Protein AF-A0A942DHM5-F1 (afdb_monomer)

Solvent-accessible surface area (backbone atoms only — not comparable to full-atom values): 4794 Å² total; per-residue (Å²): 136,87,87,77,81,83,82,76,81,62,73,78,67,66,60,69,74,75,51,46,56,69,70,58,40,49,51,52,52,49,53,52,51,51,65,62,56,71,43,61,68,60,49,51,51,52,52,50,53,54,46,62,72,59,57,81,41,64,70,60,47,52,51,51,50,51,53,50,51,60,57,57,59,69,69,73,120

Sequence (77 aa):
MANKASKSSGKRGERGFAAMDPAQQKSIASKGGQAVSQNREHMSLIGKKGGEAVSQNREHMSAIGRKGGEAGGKTSR

Structure (mmCIF, N/CA/C/O backbone):
data_AF-A0A942DHM5-F1
#
_entry.id   AF-A0A942DHM5-F1
#
loop_
_atom_site.group_PDB
_atom_site.id
_atom_site.type_symbol
_atom_site.label_atom_id
_atom_site.label_alt_id
_atom_site.label_comp_id
_atom_site.label_asym_id
_atom_site.label_entity_id
_atom_site.label_seq_id
_atom_site.pdbx_PDB_ins_code
_atom_site.Cartn_x
_atom_site.Cartn_y
_atom_site.Cartn_z
_atom_site.occupancy
_atom_site.B_iso_or_equiv
_atom_site.auth_seq_id
_atom_site.auth_comp_id
_atom_site.auth_asym_id
_atom_site.auth_atom_id
_atom_site.pdbx_PDB_model_num
ATOM 1 N N . MET A 1 1 ? -9.792 -36.851 -42.144 1.00 42.19 1 MET A N 1
ATOM 2 C CA . MET A 1 1 ? -8.531 -36.197 -41.726 1.00 42.19 1 MET A CA 1
ATOM 3 C C . MET A 1 1 ? -8.758 -35.544 -40.370 1.00 42.19 1 MET A C 1
ATOM 5 O O . MET A 1 1 ? -9.561 -34.627 -40.278 1.00 42.19 1 MET A O 1
ATOM 9 N N . ALA A 1 2 ? -8.146 -36.080 -39.313 1.00 49.03 2 ALA A N 1
ATOM 10 C CA . ALA A 1 2 ? -8.269 -35.562 -37.952 1.00 49.03 2 ALA A CA 1
ATOM 11 C C . ALA A 1 2 ? -7.356 -34.339 -37.777 1.00 49.03 2 ALA A C 1
ATOM 13 O O . ALA A 1 2 ? -6.148 -34.459 -37.979 1.00 49.03 2 ALA A O 1
ATOM 14 N N . ASN A 1 3 ? -7.907 -33.181 -37.401 1.00 50.75 3 ASN A N 1
ATOM 15 C CA . ASN A 1 3 ? -7.085 -32.031 -37.032 1.00 50.75 3 ASN A CA 1
ATOM 16 C C . ASN A 1 3 ? -6.768 -32.099 -35.533 1.00 50.75 3 ASN A C 1
ATOM 18 O O . ASN A 1 3 ? -7.639 -31.969 -34.671 1.00 50.75 3 ASN A O 1
ATOM 22 N N . LYS A 1 4 ? -5.504 -32.406 -35.257 1.00 52.69 4 LYS A N 1
ATOM 23 C CA . LYS A 1 4 ? -4.923 -32.646 -33.944 1.00 52.69 4 LYS A CA 1
ATOM 24 C C . LYS A 1 4 ? -4.533 -31.300 -33.327 1.00 52.69 4 LYS A C 1
ATOM 26 O O . LYS A 1 4 ? -3.747 -30.565 -33.903 1.00 52.69 4 LYS A O 1
ATOM 31 N N . ALA A 1 5 ? -5.076 -31.039 -32.141 1.00 53.06 5 ALA A N 1
ATOM 32 C CA . ALA A 1 5 ? -4.509 -30.247 -31.050 1.00 53.06 5 ALA A CA 1
ATOM 33 C C . ALA A 1 5 ? -3.606 -29.041 -31.397 1.00 53.06 5 ALA A C 1
ATOM 35 O O . ALA A 1 5 ? -2.413 -29.181 -31.641 1.00 53.06 5 ALA A O 1
ATOM 36 N N . SER A 1 6 ? -4.135 -27.844 -31.149 1.00 50.16 6 SER A N 1
ATOM 37 C CA . SER A 1 6 ? -3.344 -26.714 -30.659 1.00 50.16 6 SER A CA 1
ATOM 38 C C . SER A 1 6 ? -3.932 -26.274 -29.318 1.00 50.16 6 SER A C 1
ATOM 40 O O . SER A 1 6 ? -4.743 -25.355 -29.226 1.00 50.16 6 SER A O 1
ATOM 42 N N . LYS A 1 7 ? -3.568 -26.988 -28.243 1.00 55.19 7 LYS A N 1
ATOM 43 C CA . LYS A 1 7 ? -3.625 -26.407 -26.898 1.00 55.19 7 LYS A CA 1
ATOM 44 C C . LYS A 1 7 ? -2.499 -25.376 -26.839 1.00 55.19 7 LYS A C 1
ATOM 46 O O . LYS A 1 7 ? -1.385 -25.714 -26.449 1.00 55.19 7 LYS A O 1
ATOM 51 N N . SER A 1 8 ? -2.772 -24.128 -27.216 1.00 48.41 8 SER A N 1
ATOM 52 C CA . SER A 1 8 ? -1.898 -23.024 -26.827 1.00 48.41 8 SER A CA 1
ATOM 53 C C . SER A 1 8 ? -2.137 -22.735 -25.343 1.00 48.41 8 SER A C 1
ATOM 55 O O . SER A 1 8 ? -2.848 -21.823 -24.932 1.00 48.41 8 SER A O 1
ATOM 57 N N . SER A 1 9 ? -1.509 -23.540 -24.488 1.00 55.84 9 SER A N 1
ATOM 58 C CA . SER A 1 9 ? -1.235 -23.174 -23.098 1.00 55.84 9 SER A CA 1
ATOM 59 C C . SER A 1 9 ? -0.172 -22.071 -23.065 1.00 55.84 9 SER A C 1
ATOM 61 O O . SER A 1 9 ? 0.885 -22.214 -22.452 1.00 55.84 9 SER A O 1
ATOM 63 N N . GLY A 1 10 ? -0.422 -20.972 -23.777 1.00 52.00 10 GLY A N 1
ATOM 64 C CA . GLY A 1 10 ? 0.365 -19.766 -23.658 1.00 52.00 10 GLY A CA 1
ATOM 65 C C . GLY A 1 10 ? 0.047 -19.181 -22.297 1.00 52.00 10 GLY A C 1
ATOM 66 O O . GLY A 1 10 ? -1.070 -18.708 -22.076 1.00 52.00 10 GLY A O 1
ATOM 67 N N . LYS A 1 11 ? 1.020 -19.214 -21.378 1.00 61.62 11 LYS A N 1
ATOM 68 C CA . LYS A 1 11 ? 1.090 -18.236 -20.289 1.00 61.62 11 LYS A CA 1
ATOM 69 C C . LYS A 1 11 ? 0.654 -16.909 -20.901 1.00 61.62 11 LYS A C 1
ATOM 71 O O . LYS A 1 11 ? 1.296 -16.458 -21.847 1.00 61.62 11 LYS A O 1
ATOM 76 N N . ARG A 1 12 ? -0.478 -16.346 -20.460 1.00 64.50 12 ARG A N 1
ATOM 77 C CA . ARG A 1 12 ? -0.849 -14.980 -20.844 1.00 64.50 12 ARG A CA 1
ATOM 78 C C . ARG A 1 12 ? 0.365 -14.152 -20.458 1.00 64.50 12 ARG A C 1
ATOM 80 O O . ARG A 1 12 ? 0.610 -14.024 -19.263 1.00 64.50 12 ARG A O 1
ATOM 87 N N . GLY A 1 13 ? 1.166 -13.754 -21.452 1.00 66.88 13 GLY A N 1
ATOM 88 C CA . GLY A 1 13 ? 2.422 -13.057 -21.217 1.00 66.88 13 GLY A CA 1
ATOM 89 C C . GLY A 1 13 ? 2.150 -11.932 -20.240 1.00 66.88 13 GLY A C 1
ATOM 90 O O . GLY A 1 13 ? 1.084 -11.309 -20.315 1.00 66.88 13 GLY A O 1
ATOM 91 N N . GLU A 1 14 ? 3.043 -11.752 -19.276 1.00 72.06 14 GLU A N 1
ATOM 92 C CA . GLU A 1 14 ? 2.964 -10.617 -18.371 1.00 72.06 14 GLU A CA 1
ATOM 93 C C . GLU A 1 14 ? 2.799 -9.374 -19.252 1.00 72.06 14 GLU A C 1
ATOM 95 O O . GLU A 1 14 ? 3.543 -9.160 -20.208 1.00 72.06 14 GLU A O 1
ATOM 100 N N . ARG A 1 15 ? 1.704 -8.643 -19.040 1.00 85.19 15 ARG A N 1
ATOM 101 C CA . ARG A 1 15 ? 1.322 -7.453 -19.809 1.00 85.19 15 ARG A CA 1
ATOM 102 C C . ARG A 1 15 ? 1.102 -6.307 -18.838 1.00 85.19 15 ARG A C 1
ATOM 104 O O . ARG A 1 15 ? 0.735 -6.521 -17.683 1.00 85.19 15 ARG A O 1
ATOM 111 N N . GLY A 1 16 ? 1.283 -5.084 -19.326 1.00 87.94 16 GLY A N 1
ATOM 112 C CA . GLY A 1 16 ? 1.133 -3.884 -18.508 1.00 87.94 16 GLY A CA 1
ATOM 113 C C . GLY A 1 1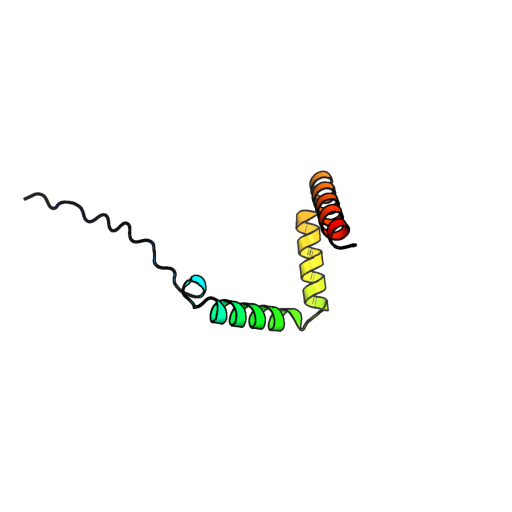6 ? 2.239 -3.778 -17.461 1.00 87.94 16 GLY A C 1
ATOM 114 O O . GLY A 1 16 ? 3.385 -4.120 -17.728 1.00 87.94 16 GLY A O 1
ATOM 115 N N . PHE A 1 17 ? 1.896 -3.313 -16.262 1.00 90.44 17 PHE A N 1
ATOM 116 C CA . PHE A 1 17 ? 2.859 -3.028 -15.196 1.00 90.44 17 PHE A CA 1
ATOM 117 C C . PHE A 1 17 ? 3.742 -4.224 -14.804 1.00 90.44 17 PHE A C 1
ATOM 119 O O . PHE A 1 17 ? 4.906 -4.042 -14.467 1.00 90.44 17 PHE A O 1
ATOM 126 N N . ALA A 1 18 ? 3.201 -5.443 -14.877 1.00 88.69 18 ALA A N 1
ATOM 127 C CA . ALA A 1 18 ? 3.933 -6.671 -14.563 1.00 88.69 18 ALA A CA 1
ATOM 128 C C . ALA A 1 18 ? 4.942 -7.080 -15.652 1.00 88.69 18 ALA A C 1
ATOM 130 O O . ALA A 1 18 ? 5.817 -7.889 -15.387 1.00 88.69 18 ALA A O 1
ATOM 131 N N . ALA A 1 19 ? 4.818 -6.536 -16.866 1.00 91.00 19 ALA A N 1
ATOM 132 C CA . ALA A 1 19 ? 5.719 -6.813 -17.988 1.00 91.00 19 ALA A CA 1
ATOM 133 C C . ALA A 1 19 ? 6.933 -5.877 -18.041 1.00 91.00 19 ALA A C 1
ATOM 135 O O . ALA A 1 19 ? 7.803 -6.045 -18.892 1.00 91.00 19 ALA A O 1
ATOM 136 N N . MET A 1 20 ? 6.924 -4.819 -17.227 1.00 91.25 20 MET A N 1
ATOM 137 C CA . MET A 1 20 ? 7.955 -3.787 -17.243 1.00 91.25 20 MET A CA 1
ATOM 138 C C . MET A 1 20 ? 9.228 -4.274 -16.558 1.00 91.25 20 MET A C 1
ATOM 140 O O . MET A 1 20 ? 9.193 -5.161 -15.706 1.00 91.25 20 MET A O 1
ATOM 144 N N . ASP A 1 21 ? 10.347 -3.628 -16.883 1.00 94.12 21 ASP A N 1
ATOM 145 C CA . ASP A 1 21 ? 11.589 -3.834 -16.151 1.00 94.12 21 ASP A CA 1
ATOM 146 C C . ASP A 1 21 ? 11.401 -3.504 -14.650 1.00 94.12 21 ASP A C 1
ATOM 148 O O . ASP A 1 21 ? 10.741 -2.506 -14.323 1.00 94.12 21 ASP A O 1
ATOM 152 N N . PRO A 1 22 ? 11.984 -4.283 -13.719 1.00 93.62 22 PRO A N 1
ATOM 153 C CA . PRO A 1 22 ? 11.834 -4.053 -12.284 1.00 93.62 22 PRO A CA 1
ATOM 154 C C . PRO A 1 22 ? 12.209 -2.638 -11.818 1.00 93.62 22 PRO A C 1
ATOM 156 O O . PRO A 1 22 ? 11.573 -2.099 -10.906 1.00 93.62 22 PRO A O 1
ATOM 159 N N . ALA A 1 23 ? 13.209 -1.995 -12.429 1.00 94.12 23 ALA A N 1
ATOM 160 C CA . ALA A 1 23 ? 13.586 -0.628 -12.079 1.00 94.12 23 ALA A CA 1
ATOM 161 C C . ALA A 1 23 ? 12.507 0.375 -12.516 1.00 94.12 23 ALA A C 1
ATOM 163 O O . ALA A 1 23 ? 12.158 1.289 -11.759 1.00 94.12 23 ALA A O 1
ATOM 164 N N . GLN A 1 24 ? 11.921 0.175 -13.699 1.00 92.81 24 GLN A N 1
ATOM 165 C CA . GLN A 1 24 ? 10.794 0.980 -14.174 1.00 92.81 24 GLN A CA 1
ATOM 166 C C . GLN A 1 24 ? 9.554 0.765 -13.301 1.00 92.81 24 GLN A C 1
ATOM 168 O O . GLN A 1 24 ? 8.930 1.737 -12.869 1.00 92.81 24 GLN A O 1
ATOM 173 N N . GLN A 1 25 ? 9.252 -0.490 -12.963 1.00 95.50 25 GLN A N 1
ATOM 174 C CA . GLN A 1 25 ? 8.157 -0.864 -12.074 1.00 95.50 25 GLN A CA 1
ATOM 175 C C . GLN A 1 25 ? 8.288 -0.165 -10.713 1.00 95.50 25 GLN A C 1
ATOM 177 O O . GLN A 1 25 ? 7.347 0.475 -10.237 1.00 95.50 25 GLN A O 1
ATOM 182 N N . LYS A 1 2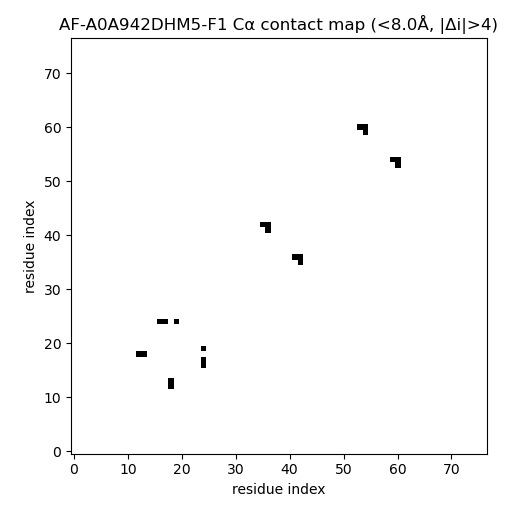6 ? 9.486 -0.204 -10.116 1.00 94.75 26 LYS A N 1
ATOM 183 C CA . LYS A 1 26 ? 9.784 0.463 -8.845 1.00 94.75 26 LYS A CA 1
ATOM 184 C C . LYS A 1 26 ? 9.651 1.980 -8.947 1.00 94.75 26 LYS A C 1
ATOM 186 O O . LYS A 1 26 ? 9.092 2.591 -8.038 1.00 94.75 26 LYS A O 1
ATOM 191 N N . SER A 1 27 ? 10.132 2.594 -10.029 1.00 94.50 27 SER A N 1
ATOM 192 C CA . SER A 1 27 ? 10.022 4.044 -10.240 1.00 94.50 27 SER A CA 1
ATOM 193 C C . SER A 1 27 ? 8.560 4.484 -10.313 1.00 94.50 27 SER A C 1
ATOM 195 O O . SER A 1 27 ? 8.156 5.422 -9.628 1.00 94.50 27 SER A O 1
ATOM 197 N N . ILE A 1 28 ? 7.746 3.765 -11.086 1.00 92.00 28 ILE A N 1
ATOM 198 C CA . ILE A 1 28 ? 6.318 4.050 -11.244 1.00 92.00 28 ILE A CA 1
ATOM 199 C C . ILE A 1 28 ? 5.568 3.822 -9.923 1.00 92.00 28 ILE A C 1
ATOM 201 O O . ILE A 1 28 ? 4.814 4.700 -9.507 1.00 92.00 28 ILE A O 1
ATOM 205 N N . ALA A 1 29 ? 5.818 2.711 -9.218 1.00 92.81 29 ALA A N 1
ATOM 206 C CA . ALA A 1 29 ? 5.234 2.459 -7.897 1.00 92.81 29 ALA A CA 1
ATOM 207 C C . ALA A 1 29 ? 5.598 3.562 -6.893 1.00 92.81 29 ALA A C 1
ATOM 209 O O . ALA A 1 29 ? 4.731 4.066 -6.181 1.00 92.81 29 ALA A O 1
ATOM 210 N N . SER A 1 30 ? 6.868 3.975 -6.875 1.00 91.44 30 SER A N 1
ATOM 211 C CA . SER A 1 30 ? 7.361 5.036 -5.990 1.00 91.44 30 SER A CA 1
ATOM 212 C C . SER A 1 30 ? 6.687 6.374 -6.287 1.00 91.44 30 SER A C 1
ATOM 214 O O . SER A 1 30 ? 6.217 7.033 -5.364 1.00 91.44 30 SER A O 1
ATOM 216 N N . LYS A 1 31 ? 6.575 6.758 -7.566 1.00 92.50 31 LYS A N 1
ATOM 217 C CA . LYS A 1 31 ? 5.893 7.993 -7.988 1.00 92.50 31 LYS A CA 1
ATOM 218 C C . LYS A 1 31 ? 4.404 7.972 -7.647 1.00 92.50 31 LYS A C 1
ATOM 220 O O . LYS A 1 31 ? 3.882 8.969 -7.159 1.00 92.50 31 LYS A O 1
ATOM 225 N N . GLY A 1 32 ? 3.737 6.836 -7.857 1.00 87.19 32 GLY A N 1
ATOM 226 C CA . GLY A 1 32 ? 2.342 6.647 -7.463 1.00 87.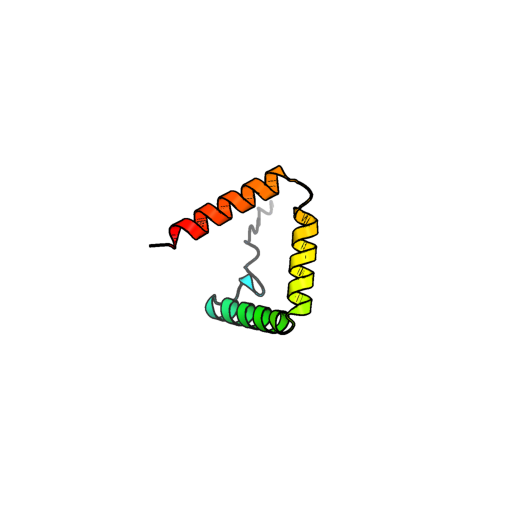19 32 GLY A CA 1
ATOM 227 C C . GLY A 1 32 ? 2.161 6.802 -5.954 1.00 87.19 32 GLY A C 1
ATOM 228 O O . GLY A 1 32 ? 1.334 7.593 -5.513 1.00 87.19 32 GLY A O 1
ATOM 229 N N . GLY A 1 33 ? 2.994 6.127 -5.157 1.00 85.69 33 GLY A N 1
ATOM 230 C CA . GLY A 1 33 ? 2.985 6.252 -3.698 1.00 85.69 33 GLY A CA 1
ATOM 231 C C . GLY A 1 33 ? 3.222 7.687 -3.227 1.00 85.69 33 GLY A C 1
ATOM 232 O O . GLY A 1 33 ? 2.465 8.188 -2.398 1.00 85.69 33 GLY A O 1
ATOM 233 N N . GLN A 1 34 ? 4.208 8.378 -3.809 1.00 86.69 34 GLN A N 1
ATOM 234 C CA . GLN A 1 34 ? 4.483 9.786 -3.525 1.00 86.69 34 GLN A CA 1
ATOM 235 C C . GLN A 1 34 ? 3.264 10.662 -3.810 1.00 86.69 34 GLN A C 1
ATOM 237 O O . GLN A 1 34 ? 2.843 11.379 -2.908 1.00 86.69 34 GLN A O 1
ATOM 242 N N . ALA A 1 35 ? 2.659 10.551 -4.996 1.00 84.88 35 ALA A N 1
ATOM 243 C CA . ALA A 1 35 ? 1.497 11.347 -5.384 1.00 84.88 35 ALA A CA 1
ATOM 244 C C . ALA A 1 35 ? 0.317 11.184 -4.413 1.00 84.88 35 ALA A C 1
ATOM 246 O O . ALA A 1 35 ? -0.265 12.177 -3.986 1.00 84.88 35 ALA A O 1
ATOM 247 N N . VAL A 1 36 ? -0.005 9.951 -4.002 1.00 81.62 36 VAL A N 1
ATOM 248 C CA . VAL A 1 36 ? -1.104 9.727 -3.047 1.00 81.62 36 VAL A CA 1
ATOM 249 C C . VAL A 1 36 ? -0.716 10.224 -1.644 1.00 81.62 36 VAL A C 1
ATOM 251 O O . VAL A 1 36 ? -1.549 10.794 -0.941 1.00 81.62 36 VAL A 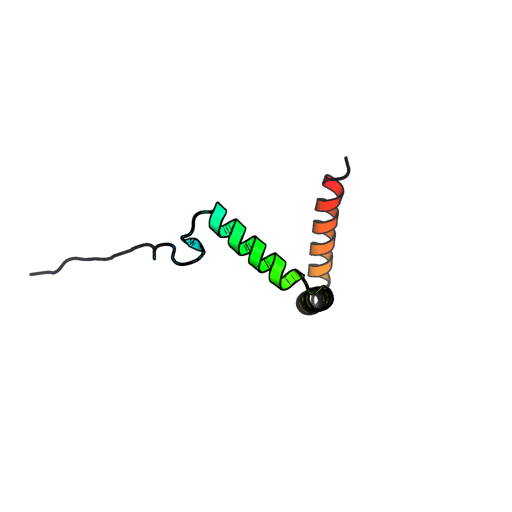O 1
ATOM 254 N N . SER A 1 37 ? 0.545 10.043 -1.229 1.00 81.62 37 SER A N 1
ATOM 255 C CA . SER A 1 37 ? 1.028 10.370 0.128 1.00 81.62 37 SER A CA 1
ATOM 256 C C . SER A 1 37 ? 1.213 11.860 0.424 1.00 81.62 37 SER A C 1
ATOM 258 O O . SER A 1 37 ? 1.434 12.217 1.581 1.00 81.62 37 SER A O 1
ATOM 260 N N . GLN A 1 38 ? 1.097 12.734 -0.581 1.00 84.44 38 GLN A N 1
ATOM 261 C CA . GLN A 1 38 ? 1.216 14.185 -0.391 1.00 84.44 38 GLN A CA 1
ATOM 262 C C . GLN A 1 38 ? 0.170 14.733 0.587 1.00 84.44 38 GLN A C 1
ATOM 264 O O . GLN A 1 38 ? 0.464 15.655 1.347 1.00 84.44 38 GLN A O 1
ATOM 269 N N . ASN A 1 39 ? -1.031 14.146 0.617 1.00 87.88 39 ASN A N 1
ATOM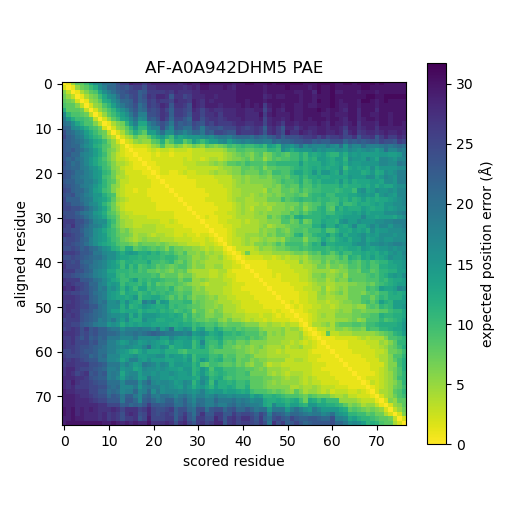 270 C CA . ASN A 1 39 ? -2.067 14.530 1.565 1.00 87.88 39 ASN A CA 1
ATOM 271 C C . ASN A 1 39 ? -2.045 13.613 2.801 1.00 87.88 39 ASN A C 1
ATOM 273 O O . ASN A 1 39 ? -2.543 12.484 2.784 1.00 87.88 39 ASN A O 1
ATOM 277 N N . ARG A 1 40 ? -1.486 14.132 3.900 1.00 83.38 40 ARG A N 1
ATOM 278 C CA . ARG A 1 40 ? -1.399 13.422 5.185 1.00 83.38 40 ARG A CA 1
ATOM 279 C C . ARG A 1 40 ? -2.763 13.122 5.803 1.00 83.38 40 ARG A C 1
ATOM 281 O O . ARG A 1 40 ? -2.931 12.051 6.380 1.00 83.38 40 ARG A O 1
ATOM 288 N N . GLU A 1 41 ? -3.729 14.029 5.684 1.00 86.94 41 GLU A N 1
ATOM 289 C CA . GLU A 1 41 ? -5.078 13.821 6.223 1.00 86.94 41 GLU A CA 1
ATOM 290 C C . GLU A 1 41 ? -5.784 12.688 5.478 1.00 86.94 41 GLU A C 1
ATOM 292 O O . GLU A 1 41 ? -6.325 11.775 6.096 1.00 86.94 41 GLU A O 1
ATOM 297 N N . HIS A 1 42 ? -5.684 12.681 4.149 1.00 86.19 42 HIS A N 1
ATOM 298 C CA . HIS A 1 42 ? -6.207 11.609 3.308 1.00 86.19 42 HIS A CA 1
ATOM 299 C C . HIS A 1 42 ? -5.574 10.252 3.651 1.00 86.19 42 HIS A C 1
ATOM 301 O O . HIS A 1 42 ? -6.283 9.257 3.798 1.00 86.19 42 HIS A O 1
ATOM 307 N N . MET A 1 43 ? -4.255 10.212 3.867 1.00 88.25 43 MET A N 1
ATOM 308 C CA . MET A 1 43 ? -3.566 8.995 4.308 1.00 88.25 43 MET A CA 1
ATOM 309 C C . MET A 1 43 ? -4.019 8.519 5.688 1.00 88.25 43 MET A C 1
ATOM 311 O O . MET A 1 43 ? -4.233 7.323 5.887 1.00 88.25 43 MET A O 1
ATOM 315 N N . SER A 1 44 ? -4.213 9.447 6.625 1.00 87.56 44 SER A N 1
ATOM 316 C CA . SER A 1 44 ? -4.748 9.146 7.954 1.00 87.56 44 SER A CA 1
ATOM 317 C C . SER A 1 44 ? -6.154 8.540 7.868 1.00 87.56 44 SER A C 1
ATOM 319 O O . SER A 1 44 ? -6.428 7.516 8.492 1.00 87.56 44 SER A O 1
ATOM 321 N N . LEU A 1 45 ? -7.026 9.100 7.022 1.00 90.12 45 LEU A N 1
ATOM 322 C CA . LEU A 1 45 ? -8.378 8.583 6.789 1.00 90.12 45 LEU A CA 1
ATOM 323 C C . LEU A 1 45 ? -8.372 7.184 6.159 1.00 90.12 45 LEU A C 1
ATOM 325 O O . LEU A 1 45 ? -9.140 6.322 6.589 1.00 90.12 45 LEU A O 1
ATOM 329 N N . ILE A 1 46 ? -7.491 6.929 5.185 1.00 87.50 46 ILE A N 1
ATOM 330 C CA . ILE A 1 46 ? -7.313 5.594 4.592 1.00 87.50 46 ILE A CA 1
ATOM 331 C C . ILE A 1 46 ?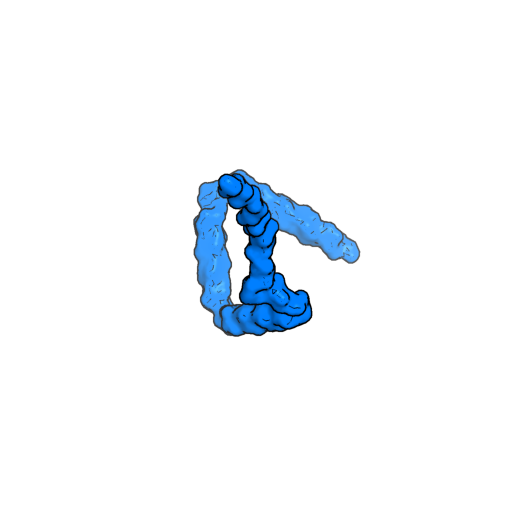 -6.858 4.594 5.658 1.00 87.50 46 ILE A C 1
ATOM 333 O O . ILE A 1 46 ? -7.440 3.514 5.772 1.00 87.50 46 ILE A O 1
ATOM 337 N N . GLY A 1 47 ? -5.855 4.958 6.460 1.00 86.62 47 GLY A N 1
ATOM 338 C CA . GLY A 1 47 ? -5.353 4.118 7.547 1.00 86.62 47 GLY A CA 1
ATOM 339 C C . GLY A 1 47 ? -6.433 3.811 8.582 1.00 86.62 47 GLY A C 1
ATOM 340 O O . GLY A 1 47 ? -6.616 2.653 8.955 1.00 86.62 47 GLY A O 1
ATOM 341 N N . LYS A 1 48 ? -7.207 4.825 8.985 1.00 90.56 48 LYS A N 1
ATOM 342 C CA . LYS A 1 48 ? -8.331 4.676 9.914 1.00 90.56 48 LYS A CA 1
ATOM 343 C C . LYS A 1 48 ? -9.398 3.732 9.360 1.00 90.56 48 LYS A C 1
ATOM 345 O O . LYS A 1 48 ? -9.749 2.772 10.036 1.00 90.56 48 LYS A O 1
ATOM 350 N N . LYS A 1 49 ? -9.853 3.938 8.120 1.00 91.12 49 LYS A N 1
ATOM 351 C CA . LYS A 1 49 ? -10.871 3.090 7.477 1.00 91.12 49 LYS A CA 1
ATOM 352 C C . LYS A 1 49 ? -10.396 1.645 7.294 1.00 91.12 49 LYS A C 1
ATOM 354 O O . LYS A 1 49 ? -11.163 0.710 7.504 1.00 91.12 49 LYS A O 1
ATOM 359 N N . GLY A 1 50 ? -9.130 1.452 6.922 1.00 86.06 50 GLY A N 1
ATOM 360 C CA . GLY A 1 50 ? -8.519 0.124 6.845 1.00 86.06 50 GLY A CA 1
ATOM 361 C C . GLY A 1 50 ? -8.454 -0.555 8.214 1.00 86.06 50 GLY A C 1
ATOM 362 O O . GLY A 1 50 ? -8.793 -1.729 8.337 1.00 86.06 50 GLY A O 1
ATOM 363 N N . GLY A 1 51 ? -8.089 0.199 9.253 1.00 85.81 51 GLY A N 1
ATOM 364 C CA . GLY A 1 51 ? -8.106 -0.266 10.637 1.00 85.81 51 GLY A CA 1
ATOM 365 C C . GLY A 1 51 ? -9.506 -0.660 11.106 1.00 85.81 51 GLY A C 1
ATOM 366 O O . GLY A 1 51 ? -9.669 -1.745 11.648 1.00 85.81 51 GLY A O 1
ATOM 367 N N . GLU A 1 52 ? -10.519 0.166 10.842 1.00 87.75 52 GLU A N 1
ATOM 368 C CA . GLU A 1 52 ? -11.929 -0.109 11.163 1.00 87.75 52 GLU A CA 1
ATOM 369 C C . GLU A 1 52 ? -12.463 -1.369 10.467 1.00 87.75 52 GLU A C 1
ATOM 371 O O . GLU A 1 52 ? -13.212 -2.137 11.069 1.00 87.75 52 GLU A O 1
ATOM 376 N N . ALA A 1 53 ? -12.055 -1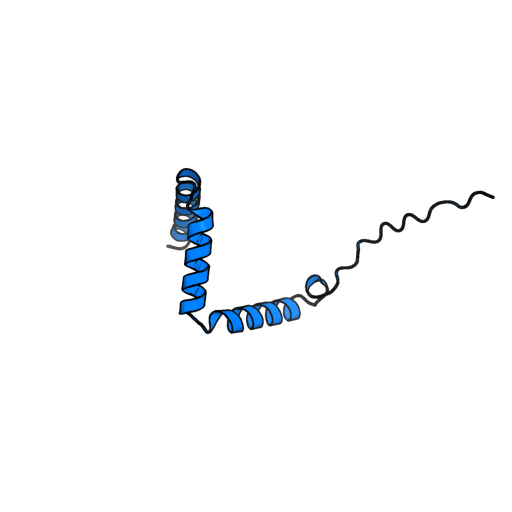.620 9.220 1.00 85.06 53 ALA A N 1
ATOM 377 C CA . ALA A 1 53 ? -12.452 -2.823 8.490 1.00 85.06 53 ALA A CA 1
ATOM 378 C C . ALA A 1 53 ? -11.864 -4.110 9.098 1.00 85.06 53 ALA A C 1
ATOM 380 O O . ALA A 1 53 ? -12.484 -5.169 9.025 1.00 85.06 53 ALA A O 1
ATOM 381 N N . VAL A 1 54 ? -10.672 -4.031 9.697 1.00 82.12 54 VAL A N 1
ATOM 382 C CA . VAL A 1 54 ? -9.937 -5.193 10.224 1.00 82.12 54 VAL A CA 1
ATOM 383 C C . VAL A 1 54 ? -10.124 -5.373 11.739 1.00 82.12 54 VAL A C 1
ATOM 385 O O . VAL A 1 54 ? -9.965 -6.483 12.253 1.00 82.12 54 VAL A O 1
ATOM 388 N N . SER A 1 55 ? -10.502 -4.316 12.463 1.00 81.12 55 SER A N 1
ATOM 389 C CA . SER A 1 55 ? -10.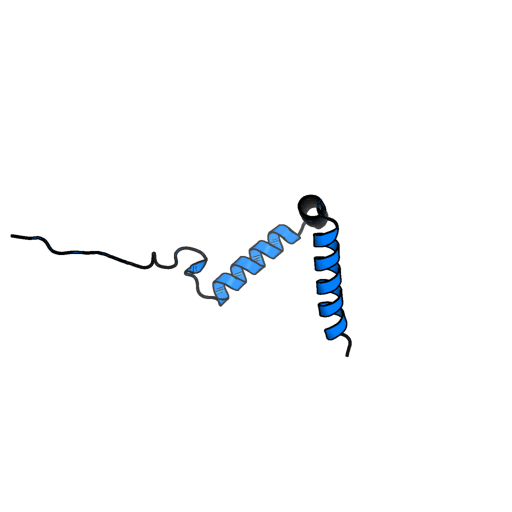582 -4.290 13.930 1.00 81.12 55 SER A CA 1
ATOM 390 C C . SER A 1 55 ? -11.775 -5.036 14.527 1.00 81.12 55 SER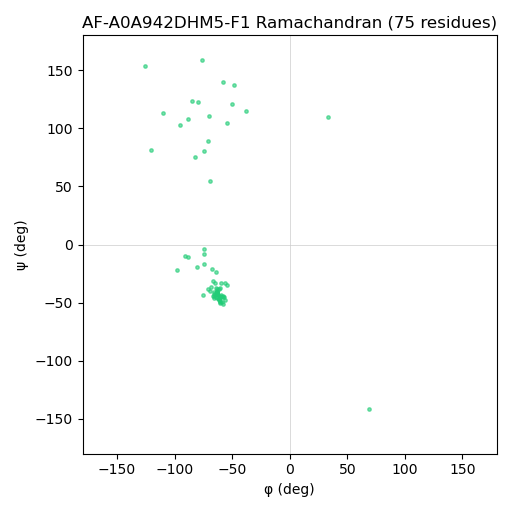 A C 1
ATOM 392 O O . SER A 1 55 ? -11.860 -5.164 15.748 1.00 81.12 55 SER A O 1
ATOM 394 N N . GLN A 1 56 ? -12.671 -5.576 13.697 1.00 82.88 56 GLN A N 1
ATOM 395 C CA . GLN A 1 56 ? -13.863 -6.292 14.157 1.00 82.88 56 GLN A CA 1
ATOM 396 C C . GLN A 1 56 ? -13.540 -7.578 14.939 1.00 82.88 56 GLN A C 1
ATOM 398 O O . GLN A 1 56 ? -14.345 -8.009 15.761 1.00 82.88 56 GLN A O 1
ATOM 403 N N . ASN A 1 57 ? -12.362 -8.182 14.728 1.00 87.50 57 ASN A N 1
ATOM 404 C CA . ASN A 1 57 ? -11.928 -9.377 15.453 1.00 87.50 57 ASN A CA 1
ATOM 405 C C . ASN A 1 57 ? -10.772 -9.063 16.419 1.00 87.50 57 ASN A C 1
ATOM 407 O O . ASN A 1 57 ? -9.639 -8.789 16.016 1.00 87.50 57 ASN A O 1
ATOM 411 N N . ARG A 1 58 ? -11.057 -9.183 17.719 1.00 84.38 58 ARG A N 1
ATOM 412 C CA . ARG A 1 58 ? -10.100 -8.936 18.804 1.00 84.38 58 ARG A CA 1
ATOM 413 C C . ARG A 1 58 ? -8.902 -9.890 18.789 1.00 84.38 58 ARG A C 1
ATOM 415 O O . ARG A 1 58 ? -7.776 -9.441 18.985 1.00 84.38 58 ARG A O 1
ATOM 422 N N . GLU A 1 59 ? -9.121 -11.180 18.541 1.00 88.25 59 GLU A N 1
ATOM 423 C CA . GLU A 1 59 ? -8.053 -12.189 18.500 1.00 88.25 59 GLU A CA 1
ATOM 424 C C . GLU A 1 59 ? -7.095 -11.932 17.333 1.00 88.25 59 GLU A C 1
ATOM 426 O O . GLU A 1 59 ? -5.872 -11.996 17.492 1.00 88.25 59 GLU A O 1
ATOM 431 N N . HIS A 1 60 ? -7.649 -11.553 16.178 1.00 87.25 60 HIS A N 1
ATOM 432 C CA . HIS A 1 60 ? -6.880 -11.161 15.001 1.00 87.25 60 HIS A CA 1
ATOM 433 C C . HIS A 1 60 ? -6.007 -9.928 15.279 1.00 87.25 60 HIS A C 1
ATOM 435 O O . HIS A 1 60 ? -4.809 -9.939 14.992 1.00 87.25 60 HIS A O 1
ATOM 441 N N . MET A 1 61 ? -6.569 -8.896 15.916 1.00 88.44 61 MET A N 1
ATOM 442 C CA . MET A 1 61 ? -5.822 -7.691 16.290 1.00 88.44 61 MET A CA 1
ATOM 443 C C . MET A 1 61 ? -4.701 -7.987 17.291 1.00 88.44 61 MET A C 1
ATOM 445 O O . MET A 1 61 ? -3.585 -7.489 17.135 1.00 88.44 61 MET A O 1
ATOM 449 N N . SER A 1 62 ? -4.954 -8.843 18.283 1.00 88.94 62 SER A N 1
ATOM 450 C CA . SER A 1 62 ? -3.918 -9.294 19.216 1.00 88.94 62 SER A CA 1
ATOM 451 C C . SER A 1 62 ? -2.801 -10.074 18.515 1.00 88.94 62 SER A C 1
ATOM 453 O O . SER A 1 62 ? -1.629 -9.890 18.847 1.00 88.94 62 SER A O 1
ATOM 455 N N . ALA A 1 63 ? -3.124 -10.910 17.523 1.00 90.12 63 ALA A N 1
ATOM 456 C CA . ALA A 1 63 ? -2.124 -11.624 16.732 1.00 90.12 63 ALA A CA 1
ATOM 457 C C . ALA A 1 63 ? -1.260 -10.675 15.882 1.00 90.12 63 ALA A C 1
ATOM 459 O O . ALA A 1 63 ? -0.036 -10.828 15.863 1.00 90.12 63 ALA A O 1
ATOM 460 N N . ILE A 1 64 ? -1.870 -9.669 15.240 1.00 87.25 64 ILE A N 1
ATOM 461 C CA . ILE A 1 64 ? -1.149 -8.618 14.502 1.00 87.25 64 ILE A CA 1
ATOM 462 C C . ILE A 1 64 ? -0.219 -7.844 15.442 1.00 87.25 64 ILE A C 1
ATOM 464 O O . ILE A 1 64 ? 0.962 -7.688 15.134 1.00 87.25 64 ILE A O 1
ATOM 468 N N . GLY A 1 65 ? -0.724 -7.398 16.597 1.00 86.12 65 GLY A N 1
ATOM 469 C CA . GLY A 1 65 ? 0.057 -6.640 17.577 1.00 86.12 65 GLY A CA 1
ATOM 470 C C . GLY A 1 65 ? 1.266 -7.418 18.099 1.00 86.12 65 GLY A C 1
ATOM 471 O O . GLY A 1 65 ? 2.378 -6.893 18.112 1.00 86.12 65 GLY A O 1
ATOM 472 N N . ARG A 1 66 ? 1.077 -8.699 18.441 1.00 91.75 66 ARG A N 1
ATOM 473 C CA . ARG A 1 66 ? 2.168 -9.600 18.848 1.00 91.75 66 ARG A CA 1
ATOM 474 C C . ARG A 1 66 ? 3.227 -9.743 17.753 1.00 91.75 66 ARG A C 1
ATOM 476 O O . ARG A 1 66 ? 4.403 -9.520 18.022 1.00 91.75 66 ARG A O 1
ATOM 483 N N . LYS A 1 67 ? 2.817 -10.018 16.510 1.00 89.88 67 LYS A N 1
ATOM 484 C CA . LYS A 1 67 ? 3.741 -10.127 15.368 1.00 89.88 67 LYS A CA 1
ATOM 485 C C . LYS A 1 67 ? 4.501 -8.819 15.110 1.00 89.88 67 LYS A C 1
ATOM 487 O O . LYS A 1 67 ? 5.686 -8.850 14.788 1.00 89.88 67 LYS A O 1
ATOM 492 N N . GLY A 1 68 ? 3.834 -7.674 15.261 1.00 87.25 68 GLY A N 1
ATOM 493 C CA . GLY A 1 68 ? 4.454 -6.352 15.145 1.00 87.25 68 GLY A CA 1
ATOM 494 C C . GLY A 1 68 ? 5.509 -6.103 16.224 1.00 87.25 68 GLY A C 1
ATOM 495 O O . GLY A 1 68 ? 6.619 -5.676 15.908 1.00 87.25 68 GLY A O 1
ATOM 496 N N . GLY A 1 69 ? 5.200 -6.440 17.480 1.00 87.19 69 GLY A N 1
ATOM 497 C CA . GLY A 1 69 ? 6.142 -6.341 18.598 1.00 87.19 69 GLY A CA 1
ATOM 498 C C . GLY A 1 69 ? 7.360 -7.253 18.437 1.00 87.19 69 GLY A C 1
ATOM 499 O O . GLY A 1 69 ? 8.490 -6.823 18.657 1.00 87.19 69 GLY A O 1
ATOM 500 N N . GLU A 1 70 ? 7.158 -8.484 17.966 1.00 87.00 70 GLU A N 1
ATOM 501 C CA . GLU A 1 70 ? 8.246 -9.425 17.671 1.00 87.00 70 GLU A CA 1
ATOM 502 C C . GLU A 1 70 ? 9.156 -8.953 16.527 1.00 87.00 70 GLU A C 1
ATOM 504 O O . GLU A 1 70 ? 10.350 -9.249 16.534 1.00 87.00 70 GLU A O 1
ATOM 509 N N . ALA A 1 71 ? 8.615 -8.242 15.533 1.00 78.81 71 ALA A N 1
ATOM 510 C CA . ALA A 1 71 ? 9.396 -7.676 14.435 1.00 78.81 71 ALA A CA 1
ATOM 511 C C . ALA A 1 71 ? 10.188 -6.434 14.876 1.00 78.81 71 ALA A C 1
ATOM 513 O O . ALA A 1 71 ? 11.371 -6.328 14.565 1.00 78.81 71 ALA A O 1
ATOM 514 N N . GLY A 1 72 ? 9.564 -5.532 15.644 1.00 70.94 72 GLY A N 1
ATOM 515 C CA . GLY A 1 72 ? 10.214 -4.324 16.165 1.00 70.94 72 GLY A CA 1
ATOM 516 C C . GLY A 1 72 ? 11.283 -4.617 17.221 1.00 70.94 72 GLY A C 1
ATOM 517 O O . GLY A 1 72 ? 12.343 -3.996 17.218 1.00 70.94 72 GLY A O 1
ATOM 518 N N . GLY A 1 73 ? 11.061 -5.622 18.072 1.00 65.31 73 GLY A N 1
ATOM 519 C CA . GLY A 1 73 ? 12.024 -6.034 19.098 1.00 65.31 73 GLY A CA 1
ATOM 520 C C . GLY A 1 73 ? 13.314 -6.651 18.544 1.00 65.31 73 GLY A C 1
ATOM 521 O O . GLY A 1 73 ? 14.333 -6.646 19.226 1.00 65.31 73 GLY A O 1
ATOM 522 N N . LYS A 1 74 ? 13.311 -7.148 17.299 1.00 60.91 74 LYS A N 1
ATOM 523 C CA . LYS A 1 74 ? 14.499 -7.744 16.656 1.00 60.91 74 LYS A CA 1
ATOM 524 C C . LYS A 1 74 ? 15.471 -6.711 16.081 1.00 60.91 74 LYS A C 1
ATOM 526 O O . LYS A 1 74 ? 16.629 -7.052 15.861 1.00 60.91 74 LYS A O 1
ATOM 531 N N . THR A 1 75 ? 15.020 -5.477 15.850 1.00 59.41 75 THR A N 1
ATOM 532 C CA . THR A 1 75 ? 15.848 -4.375 15.324 1.00 59.41 75 THR A CA 1
ATOM 533 C C . THR A 1 75 ? 16.506 -3.548 16.437 1.00 59.41 75 THR A C 1
ATOM 535 O O . THR A 1 75 ? 17.411 -2.771 16.165 1.00 59.41 75 THR A O 1
ATOM 538 N N . SER A 1 76 ? 16.119 -3.753 17.700 1.00 60.16 76 SER A N 1
ATOM 539 C CA . SER A 1 76 ? 16.797 -3.170 18.863 1.00 60.16 76 SER A CA 1
ATOM 540 C C . SER A 1 76 ? 18.025 -4.006 19.256 1.00 60.16 76 SER A C 1
ATOM 542 O O . SER A 1 76 ? 17.976 -4.758 20.232 1.00 60.16 76 SER A O 1
ATOM 544 N N . ARG A 1 77 ? 19.117 -3.897 18.497 1.00 54.66 77 ARG A N 1
ATOM 545 C CA . ARG A 1 77 ? 20.477 -4.233 18.947 1.00 54.66 77 ARG A CA 1
ATOM 546 C C . ARG A 1 77 ? 21.474 -3.233 18.398 1.00 54.66 77 ARG A C 1
ATOM 548 O O . ARG A 1 77 ? 21.357 -2.919 17.194 1.00 54.66 77 ARG A O 1
#

Foldseek 3Di:
DDDDDDPPPPPPQLDDLRNDDPVVNVVVVVVVCVVQPPDVVSVVVVVVVVCVVQVPDPVSVVVVVVVVCVVVVVPPD

Secondary structure (DSSP, 8-state):
---------------GGGGS-HHHHHHHHHHHHHHHHT-HHHHHHHHHHHHHHHTT-HHHHHHHHHHHHHHHTTT--

Radius of gyration: 22.23 Å; Cα contacts (8 Å, |Δi|>4): 11; chains: 1; bounding box: 34×51×61 Å

Mean predicted aligned error: 12.99 Å

pLDDT: mean 80.1, std 14.44, range [42.19, 95.5]